Protein AF-A0A7R9J5V7-F1 (afdb_monomer_lite)

InterPro domains:
  IPR019384 FHF complex subunit HOOK interacting protein [PTHR21705] (23-118)

Structure (mmCIF, N/CA/C/O backbone):
data_AF-A0A7R9J5V7-F1
#
_entry.id   AF-A0A7R9J5V7-F1
#
loop_
_atom_site.group_PDB
_atom_site.id
_atom_site.type_symbol
_atom_site.label_atom_id
_atom_site.label_alt_id
_atom_site.label_comp_id
_atom_site.label_asym_id
_atom_site.label_entity_id
_atom_site.label_seq_id
_atom_site.pdbx_PDB_ins_code
_atom_site.Cartn_x
_atom_site.Cartn_y
_atom_site.Cartn_z
_atom_site.occupancy
_atom_site.B_iso_or_equiv
_atom_site.auth_seq_id
_atom_site.auth_comp_id
_atom_site.auth_asym_id
_atom_site.auth_atom_id
_atom_site.pdbx_PDB_model_num
ATOM 1 N N . MET A 1 1 ? 18.519 -71.506 16.795 1.00 39.56 1 MET A N 1
ATOM 2 C CA . MET A 1 1 ? 17.785 -70.962 15.635 1.00 39.56 1 MET A CA 1
ATOM 3 C C . MET A 1 1 ? 17.128 -69.670 16.066 1.00 39.56 1 MET A C 1
ATOM 5 O O . MET A 1 1 ? 16.429 -69.655 17.068 1.00 39.56 1 MET A O 1
ATOM 9 N N . SER A 1 2 ? 17.483 -68.599 15.369 1.00 42.34 2 SER A N 1
ATOM 10 C CA . SER A 1 2 ? 17.090 -67.213 15.596 1.00 42.34 2 SER A CA 1
ATOM 11 C C . SER A 1 2 ? 15.586 -66.982 15.469 1.00 42.34 2 SER A C 1
ATOM 13 O O . SER A 1 2 ? 14.963 -67.542 14.572 1.00 42.34 2 SER A O 1
ATOM 15 N N . SER A 1 3 ? 15.045 -66.060 16.265 1.00 40.09 3 SER A N 1
ATOM 16 C CA . SER A 1 3 ? 14.215 -64.964 15.745 1.00 40.09 3 SER A CA 1
ATOM 17 C C . SER A 1 3 ? 14.054 -63.869 16.797 1.00 40.09 3 SER A C 1
ATOM 19 O O . SER A 1 3 ? 13.795 -64.116 17.968 1.00 40.09 3 SER A O 1
ATOM 21 N N . GLN A 1 4 ? 14.310 -62.661 16.323 1.00 44.53 4 GLN A N 1
ATOM 22 C CA . GLN A 1 4 ? 14.430 -61.383 17.002 1.00 44.53 4 GLN A CA 1
ATOM 23 C C . GLN A 1 4 ? 13.065 -60.686 16.990 1.00 44.53 4 GLN A C 1
ATOM 25 O O . GLN A 1 4 ? 12.343 -60.796 16.001 1.00 44.53 4 GLN A O 1
ATOM 30 N N . SER A 1 5 ? 12.703 -59.942 18.034 1.00 39.06 5 SER A N 1
ATOM 31 C CA . SER A 1 5 ? 11.649 -58.922 17.945 1.00 39.06 5 SER A CA 1
ATOM 32 C C . SER A 1 5 ? 11.940 -57.825 18.960 1.00 39.06 5 SER A C 1
ATOM 34 O O . SER A 1 5 ? 11.732 -57.988 20.158 1.00 39.06 5 SER A O 1
ATOM 36 N N . ASP A 1 6 ? 12.506 -56.743 18.431 1.00 48.56 6 ASP A N 1
ATOM 37 C CA . ASP A 1 6 ? 12.679 -55.443 19.063 1.00 48.56 6 ASP A CA 1
ATOM 38 C C . ASP A 1 6 ? 11.335 -54.911 19.572 1.00 48.56 6 ASP A C 1
ATOM 40 O O . ASP A 1 6 ? 10.452 -54.634 18.762 1.00 48.56 6 ASP A O 1
ATOM 44 N N . ASP A 1 7 ? 11.219 -54.635 20.870 1.00 48.16 7 ASP A N 1
ATOM 45 C CA . ASP A 1 7 ? 10.246 -53.657 21.359 1.00 48.16 7 ASP A CA 1
ATOM 46 C C . ASP A 1 7 ? 11.000 -52.369 21.701 1.00 48.16 7 ASP A C 1
ATOM 48 O O . ASP A 1 7 ? 11.324 -52.036 22.844 1.00 48.16 7 ASP A O 1
ATOM 52 N N . ARG A 1 8 ? 11.383 -51.663 20.630 1.00 50.88 8 ARG A N 1
ATOM 53 C CA . ARG A 1 8 ? 11.802 -50.265 20.698 1.00 50.88 8 ARG A CA 1
ATOM 54 C C . ARG A 1 8 ? 10.605 -49.479 21.211 1.00 50.88 8 ARG A C 1
ATOM 56 O O . ARG A 1 8 ? 9.732 -49.097 20.432 1.00 50.88 8 ARG A O 1
ATOM 63 N N . GLY A 1 9 ? 10.612 -49.221 22.519 1.00 56.44 9 GLY A N 1
ATOM 64 C CA . GLY A 1 9 ? 9.747 -48.260 23.184 1.00 56.44 9 GLY A CA 1
ATOM 65 C C . GLY A 1 9 ? 9.735 -46.955 22.398 1.00 56.44 9 GLY A C 1
ATOM 66 O O . GLY A 1 9 ? 10.617 -46.106 22.528 1.00 56.44 9 GLY A O 1
ATOM 67 N N . THR A 1 10 ? 8.733 -46.814 21.534 1.00 57.41 10 THR A N 1
ATOM 68 C CA . THR A 1 10 ? 8.512 -45.593 20.779 1.00 57.41 10 THR A CA 1
ATOM 69 C C . THR A 1 10 ? 7.875 -44.630 21.760 1.00 57.41 10 THR A C 1
ATOM 71 O O . THR A 1 10 ? 6.667 -44.628 21.966 1.00 57.41 10 THR A O 1
ATOM 74 N N . MET A 1 11 ? 8.750 -43.883 22.428 1.00 43.34 11 MET A N 1
ATOM 75 C CA . MET A 1 11 ? 8.505 -42.750 23.310 1.00 43.34 11 MET A CA 1
ATOM 76 C C . MET A 1 11 ? 7.209 -41.990 22.963 1.00 43.34 11 MET A C 1
ATOM 78 O O . MET A 1 11 ? 7.186 -41.082 22.128 1.00 43.34 11 MET A O 1
ATOM 82 N N . SER A 1 12 ? 6.114 -42.351 23.633 1.00 56.41 12 SER A N 1
ATOM 83 C CA . SER A 1 12 ? 4.768 -41.799 23.427 1.00 56.41 12 SER A CA 1
ATOM 84 C C . SER A 1 12 ? 4.631 -40.331 23.857 1.00 56.41 12 SER A C 1
ATOM 86 O O . SER A 1 12 ? 3.640 -39.683 23.523 1.00 56.41 12 SER A O 1
ATOM 88 N N . TRP A 1 13 ? 5.649 -39.757 24.507 1.00 54.81 13 TRP A N 1
ATOM 89 C CA . TRP A 1 13 ? 5.683 -38.345 24.904 1.00 54.81 13 TRP A CA 1
ATOM 90 C C . TRP A 1 13 ? 5.923 -37.374 23.739 1.00 54.81 13 TRP A C 1
ATOM 92 O O . TRP A 1 13 ? 5.606 -36.193 23.861 1.00 54.81 13 TRP A O 1
ATOM 102 N N . LEU A 1 14 ? 6.398 -37.845 22.579 1.00 51.84 14 LEU A N 1
ATOM 103 C CA . LEU A 1 14 ? 6.566 -36.986 21.397 1.00 51.84 14 LEU A CA 1
ATOM 104 C C . LEU A 1 14 ? 5.258 -36.728 20.633 1.00 51.84 14 LEU A C 1
ATOM 106 O O . LEU A 1 14 ? 5.191 -35.795 19.831 1.00 51.84 14 LEU A O 1
ATOM 110 N N . ARG A 1 15 ? 4.197 -37.511 20.871 1.00 51.88 15 ARG A N 1
ATOM 111 C CA . ARG A 1 15 ? 2.912 -37.324 20.171 1.00 51.88 15 ARG A CA 1
ATOM 112 C C . ARG A 1 15 ? 2.052 -36.195 20.736 1.00 51.88 15 ARG A C 1
ATOM 114 O O . ARG A 1 15 ? 1.201 -35.696 20.006 1.00 51.88 15 ARG A O 1
ATOM 121 N N . ASN A 1 16 ? 2.320 -35.734 21.959 1.00 51.62 16 ASN A N 1
ATOM 122 C CA . ASN A 1 16 ? 1.492 -34.734 22.644 1.00 51.62 16 ASN A CA 1
ATOM 123 C C . ASN A 1 16 ? 2.155 -33.350 22.743 1.00 51.62 16 ASN A C 1
ATOM 125 O O . ASN A 1 16 ? 1.808 -32.557 23.616 1.00 51.62 16 ASN A O 1
ATOM 129 N N . SER A 1 17 ? 3.100 -33.030 21.853 1.00 45.06 17 SER A N 1
ATOM 130 C CA . SER A 1 17 ? 3.729 -31.708 21.849 1.00 45.06 17 SER A CA 1
ATOM 131 C C . SER A 1 17 ? 2.706 -30.614 21.472 1.00 45.06 17 SER A C 1
ATOM 133 O O . SER A 1 17 ? 2.146 -30.671 20.369 1.00 45.06 17 SER A O 1
ATOM 135 N N . PRO A 1 18 ? 2.494 -29.578 22.315 1.00 50.38 18 PRO A N 1
ATOM 136 C CA . PRO A 1 18 ? 1.603 -28.450 22.011 1.00 50.38 18 PRO A CA 1
ATOM 137 C C . PRO A 1 18 ? 2.041 -27.678 20.760 1.00 50.38 18 PRO A C 1
ATOM 139 O O . PRO A 1 18 ? 1.251 -26.966 20.150 1.00 50.38 18 PRO A O 1
ATOM 142 N N . LEU A 1 19 ? 3.294 -27.863 20.339 1.00 49.66 19 LEU A N 1
ATOM 143 C CA . LEU A 1 19 ? 3.881 -27.203 19.180 1.00 49.66 19 LEU A CA 1
ATOM 144 C C . LEU A 1 19 ? 3.299 -27.696 17.849 1.00 49.66 19 LEU A C 1
ATOM 146 O O . LEU A 1 19 ? 3.363 -26.969 16.864 1.00 49.66 19 LEU A O 1
ATOM 150 N N . ARG A 1 20 ? 2.695 -28.894 17.792 1.00 44.94 20 ARG A N 1
ATOM 151 C CA . ARG A 1 20 ? 2.070 -29.398 16.553 1.00 44.94 20 ARG A CA 1
ATOM 152 C C . ARG A 1 20 ? 0.602 -28.983 16.402 1.00 44.94 20 ARG A C 1
ATOM 154 O O . ARG A 1 20 ? 0.085 -29.007 15.288 1.00 44.94 20 ARG A O 1
ATOM 161 N N . ALA A 1 21 ? -0.053 -28.554 17.483 1.00 43.66 21 ALA A N 1
ATOM 162 C CA . ALA A 1 21 ? -1.419 -28.024 17.432 1.00 43.66 21 ALA A CA 1
ATOM 163 C C . ALA A 1 21 ? -1.484 -26.616 16.805 1.00 43.66 21 ALA A C 1
ATOM 165 O O . ALA A 1 21 ? -2.527 -26.222 16.284 1.00 43.66 21 ALA A O 1
ATOM 166 N N . SER A 1 22 ? -0.361 -25.892 16.784 1.00 46.81 22 SER A N 1
ATOM 167 C CA . SER A 1 22 ? -0.285 -24.498 16.323 1.00 46.81 22 SER A CA 1
ATOM 168 C C . SER A 1 22 ? -0.140 -24.320 14.808 1.00 46.81 22 SER A C 1
ATOM 170 O O . SER A 1 22 ? -0.237 -23.200 14.321 1.00 46.81 22 SER A O 1
ATOM 172 N N . PHE A 1 23 ? 0.061 -25.396 14.038 1.00 48.41 23 PHE A N 1
ATOM 173 C CA . PHE A 1 23 ? 0.203 -25.309 12.574 1.00 48.41 23 PHE A CA 1
ATOM 174 C C . PHE A 1 23 ? -1.087 -25.646 11.803 1.00 48.41 23 PHE A C 1
ATOM 176 O O . PHE A 1 23 ? -1.110 -25.544 10.581 1.00 48.41 23 PHE A O 1
ATOM 183 N N . GLY A 1 24 ? -2.164 -26.049 12.496 1.00 48.44 24 GLY A N 1
ATOM 184 C CA . GLY A 1 24 ? -3.427 -26.503 11.879 1.00 48.44 24 GLY A CA 1
ATOM 185 C C . GLY A 1 24 ? -4.639 -25.575 12.053 1.00 48.44 24 GLY A C 1
ATOM 186 O O . GLY A 1 24 ? -5.705 -25.834 11.500 1.00 48.44 24 GLY A O 1
ATOM 187 N N . LYS A 1 25 ? -4.501 -24.501 12.826 1.00 55.47 25 LYS A N 1
ATOM 188 C CA . LYS A 1 25 ? -5.442 -23.381 12.959 1.00 55.47 25 LYS A CA 1
ATOM 189 C C . LYS A 1 25 ? -4.536 -22.203 13.286 1.00 55.47 25 LYS A C 1
ATOM 191 O O . LYS A 1 25 ? -3.867 -22.229 14.302 1.00 55.47 25 LYS A O 1
ATOM 196 N N . LEU A 1 26 ? -4.360 -21.215 12.429 1.00 46.62 26 LEU A N 1
ATOM 197 C CA . LEU A 1 26 ? -5.359 -20.235 12.053 1.00 46.62 26 LEU A CA 1
ATOM 198 C C . LEU A 1 26 ? -4.958 -19.740 10.663 1.00 46.62 26 LEU A C 1
ATOM 200 O O . LEU A 1 26 ? -3.837 -19.273 10.489 1.00 46.62 26 LEU A O 1
ATOM 204 N N . ARG A 1 27 ? -5.863 -19.769 9.682 1.00 47.19 27 ARG A N 1
ATOM 205 C CA . ARG A 1 27 ? -5.800 -18.713 8.667 1.00 47.19 27 ARG A CA 1
ATOM 206 C C . ARG A 1 27 ? -6.015 -17.444 9.495 1.00 47.19 27 ARG A C 1
ATOM 208 O O . ARG A 1 27 ? -7.082 -17.368 10.112 1.00 47.19 27 ARG A O 1
ATOM 215 N N . PRO A 1 28 ? -5.039 -16.527 9.635 1.00 53.38 28 PRO A N 1
ATOM 216 C CA . PRO A 1 28 ? -5.334 -15.264 10.282 1.00 53.38 28 PRO A CA 1
ATOM 217 C C . PRO A 1 28 ? -6.549 -14.723 9.543 1.00 53.38 28 PRO A C 1
ATOM 219 O O . PRO A 1 28 ? -6.564 -14.733 8.307 1.00 53.38 28 PRO A O 1
ATOM 222 N N . SER A 1 29 ? -7.603 -14.363 10.277 1.00 56.50 29 SER A N 1
ATOM 223 C CA . SER A 1 29 ? -8.630 -13.510 9.694 1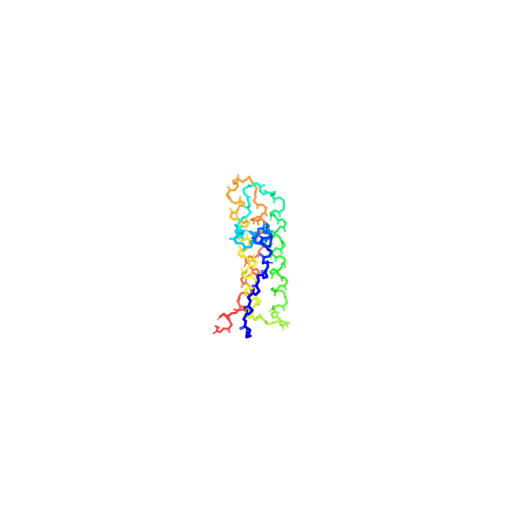.00 56.50 29 SER A CA 1
ATOM 224 C C . SER A 1 29 ? -7.864 -12.400 8.988 1.00 56.50 29 SER A C 1
ATOM 226 O O . SER A 1 29 ? -7.050 -11.733 9.623 1.00 56.50 29 SER A O 1
ATOM 228 N N . SER A 1 30 ? -8.035 -12.271 7.669 1.00 62.28 30 SER A N 1
ATOM 229 C CA . SER A 1 30 ? -7.328 -11.241 6.904 1.00 62.28 30 SER A CA 1
ATOM 230 C C . SER A 1 30 ? -7.622 -9.857 7.475 1.00 62.28 30 SER A C 1
ATOM 232 O O . SER A 1 30 ? -6.823 -8.952 7.292 1.00 62.28 30 SER A O 1
ATOM 234 N N . TYR A 1 31 ? -8.744 -9.740 8.194 1.00 66.12 31 TYR A N 1
ATOM 235 C CA . TYR A 1 31 ? -9.221 -8.564 8.895 1.00 66.12 31 TYR A CA 1
ATOM 236 C C . TYR A 1 31 ? -8.643 -8.445 10.305 1.00 66.12 31 TYR A C 1
ATOM 238 O O . TYR A 1 31 ? -8.651 -9.445 11.039 1.00 66.12 31 TYR A O 1
ATOM 246 N N . PRO A 1 32 ? -8.231 -7.227 10.710 1.00 73.94 32 PRO A N 1
ATOM 247 C CA . PRO A 1 32 ? -7.891 -6.950 12.094 1.00 73.94 32 PRO A CA 1
ATOM 248 C C . PRO A 1 32 ? -9.065 -7.340 13.005 1.00 73.94 32 PRO A C 1
ATOM 250 O O . PRO A 1 32 ? -10.228 -7.144 12.628 1.00 73.94 32 PRO A O 1
ATOM 253 N N . PRO A 1 33 ? -8.797 -7.896 14.196 1.00 77.81 33 PRO A N 1
ATOM 254 C CA . PRO A 1 33 ? -9.812 -8.074 15.224 1.00 77.81 33 PRO A CA 1
ATOM 255 C C . PRO A 1 33 ? -10.663 -6.816 15.455 1.00 77.81 33 PRO A C 1
ATOM 257 O O . PRO A 1 33 ? -10.217 -5.681 15.280 1.00 77.81 33 PRO A O 1
ATOM 260 N N . LYS A 1 34 ? -11.908 -7.002 15.904 1.00 73.62 34 LYS A N 1
ATOM 261 C CA . LYS A 1 34 ? -12.789 -5.870 16.232 1.00 73.62 34 LYS A CA 1
ATOM 262 C C . LYS A 1 34 ? -12.212 -4.983 17.331 1.00 73.62 34 LYS A C 1
ATOM 264 O O . LYS A 1 34 ? -12.503 -3.799 17.327 1.00 73.62 34 LYS A O 1
ATOM 269 N N . ASP A 1 35 ? -11.356 -5.502 18.201 1.00 78.25 35 ASP A N 1
ATOM 270 C CA . ASP A 1 35 ? -10.746 -4.738 19.297 1.00 78.25 35 ASP A CA 1
ATOM 271 C C . ASP A 1 35 ? -9.318 -4.277 18.979 1.00 78.25 35 ASP A C 1
ATOM 273 O O . ASP A 1 35 ? -8.567 -3.898 19.872 1.00 78.25 35 ASP A O 1
ATOM 277 N N . SER A 1 36 ? -8.920 -4.316 17.703 1.00 83.00 36 SER A N 1
ATOM 278 C CA . SER A 1 36 ? -7.623 -3.795 17.279 1.00 83.00 36 SER A CA 1
ATOM 279 C C . SER A 1 36 ? -7.497 -2.297 17.545 1.00 83.00 36 SER A C 1
ATOM 281 O O . SER A 1 36 ? -8.445 -1.530 17.355 1.00 83.00 36 SER A O 1
ATOM 283 N N . ASP A 1 37 ? -6.293 -1.897 17.953 1.00 88.88 37 ASP A N 1
ATOM 284 C CA . ASP A 1 37 ? -5.929 -0.500 18.153 1.00 88.88 37 ASP A CA 1
ATOM 285 C C . ASP A 1 37 ? -6.015 0.278 16.820 1.00 88.88 37 ASP A C 1
ATOM 287 O O . ASP A 1 37 ? -5.379 -0.134 15.839 1.00 88.88 37 ASP A O 1
ATOM 291 N N . PRO A 1 38 ? -6.793 1.379 16.747 1.00 89.38 38 PRO A N 1
ATOM 292 C CA . PRO A 1 38 ? -6.946 2.160 15.519 1.00 89.38 38 PRO A CA 1
ATOM 293 C C . PRO A 1 38 ? -5.626 2.725 14.986 1.00 89.38 38 PRO A C 1
ATOM 295 O O . PRO A 1 38 ? -5.404 2.710 13.775 1.00 89.38 38 PRO A O 1
ATOM 298 N N . SER A 1 39 ? -4.730 3.165 15.874 1.00 90.94 39 SER A N 1
ATOM 299 C CA . SER A 1 39 ? -3.445 3.759 15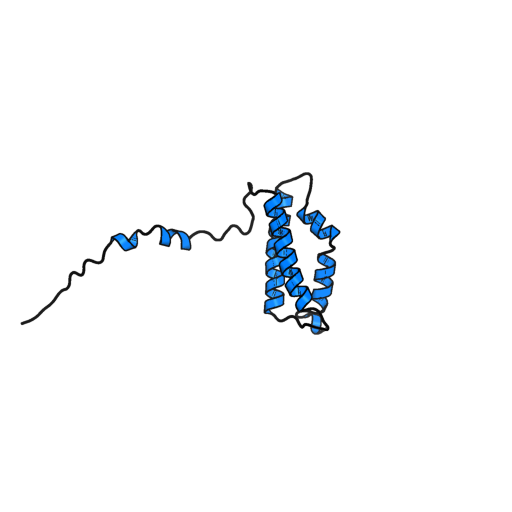.484 1.00 90.94 39 SER A CA 1
ATOM 300 C C . SER A 1 39 ? -2.531 2.714 14.841 1.00 90.94 39 SER A C 1
ATOM 302 O O . SER A 1 39 ? -1.987 2.940 13.762 1.00 90.94 39 SER A O 1
ATOM 304 N N . ALA A 1 40 ? -2.442 1.519 15.429 1.00 92.50 40 ALA A N 1
ATOM 305 C CA . ALA A 1 40 ? -1.691 0.398 14.872 1.00 92.50 40 ALA A CA 1
ATOM 306 C C . ALA A 1 40 ? -2.265 -0.094 13.530 1.00 92.50 40 ALA A C 1
ATOM 308 O O . ALA A 1 40 ? -1.506 -0.497 12.641 1.00 92.50 40 ALA A O 1
ATOM 309 N N . CYS A 1 41 ? -3.593 -0.060 13.361 1.00 92.94 41 CYS A N 1
ATOM 310 C CA . CYS A 1 41 ? -4.240 -0.378 12.085 1.00 92.94 41 CYS A CA 1
ATOM 311 C C . CYS A 1 41 ? -3.861 0.637 11.004 1.00 92.94 41 CYS A C 1
ATOM 313 O O . CYS A 1 41 ? -3.458 0.243 9.909 1.00 92.94 41 CYS A O 1
ATOM 315 N N . TYR A 1 42 ? -3.913 1.929 11.329 1.00 94.69 42 TYR A N 1
ATOM 316 C CA . TYR A 1 42 ? -3.502 2.994 10.422 1.00 94.69 42 TYR A CA 1
ATOM 317 C C . TYR A 1 42 ? -2.012 2.910 10.056 1.00 94.69 42 TYR A C 1
ATOM 319 O O . TYR A 1 42 ? -1.642 3.009 8.885 1.00 94.69 42 TYR A O 1
ATOM 327 N N . ASP A 1 43 ? -1.137 2.637 11.022 1.00 96.06 43 ASP A N 1
ATOM 328 C CA . ASP A 1 43 ? 0.290 2.451 10.751 1.00 96.06 43 ASP A CA 1
ATOM 329 C C . ASP A 1 43 ? 0.557 1.231 9.862 1.00 96.06 43 ASP A C 1
ATOM 331 O O . ASP A 1 43 ? 1.435 1.263 8.997 1.00 96.06 43 ASP A O 1
ATOM 335 N N . SER A 1 44 ? -0.218 0.159 10.031 1.00 96.31 44 SER A N 1
ATOM 336 C CA . SER A 1 44 ? -0.138 -1.027 9.171 1.00 96.31 44 SER A CA 1
ATOM 337 C C . SER A 1 44 ? -0.614 -0.728 7.748 1.00 96.31 44 SER A C 1
ATOM 339 O O . SER A 1 44 ? 0.031 -1.147 6.785 1.00 96.31 44 SER A O 1
ATOM 341 N N . PHE A 1 45 ? -1.691 0.049 7.603 1.00 96.69 45 PHE A N 1
ATOM 342 C CA . PHE A 1 45 ? -2.159 0.551 6.313 1.00 96.69 45 PHE A CA 1
ATOM 343 C C . PHE A 1 45 ? -1.068 1.361 5.601 1.00 96.69 45 PHE A C 1
ATOM 345 O O . PHE A 1 45 ? -0.724 1.052 4.458 1.00 96.69 45 PHE A O 1
ATOM 352 N N . ARG A 1 46 ? -0.449 2.324 6.302 1.00 97.06 46 ARG A N 1
ATOM 353 C CA . ARG A 1 46 ? 0.650 3.136 5.756 1.00 97.06 46 ARG A CA 1
ATOM 354 C C . ARG A 1 46 ? 1.850 2.294 5.339 1.00 97.06 46 ARG A C 1
ATOM 356 O O . ARG A 1 46 ? 2.404 2.522 4.270 1.00 97.06 46 ARG A O 1
ATOM 363 N N . LYS A 1 47 ? 2.229 1.287 6.131 1.00 97.81 47 LYS A N 1
ATOM 364 C CA . LYS A 1 47 ? 3.330 0.374 5.782 1.00 97.81 47 LYS A CA 1
ATOM 365 C C . LYS A 1 47 ? 3.050 -0.416 4.508 1.00 97.81 47 LYS A C 1
ATOM 367 O O . LYS A 1 47 ? 3.932 -0.522 3.664 1.00 97.81 47 LYS A O 1
ATOM 372 N N . HIS A 1 48 ? 1.840 -0.949 4.338 1.00 97.81 48 HIS A N 1
ATOM 373 C CA . HIS A 1 48 ? 1.493 -1.646 3.098 1.00 97.81 48 HIS A CA 1
ATOM 374 C C . HIS A 1 48 ? 1.501 -0.717 1.891 1.00 97.81 48 HIS A C 1
ATOM 376 O O . HIS A 1 48 ? 1.986 -1.114 0.832 1.00 97.81 48 HIS A O 1
ATOM 382 N N . TRP A 1 49 ? 1.022 0.516 2.055 1.00 97.56 49 TRP A N 1
ATOM 383 C CA . TRP A 1 49 ? 1.127 1.504 0.992 1.00 97.56 49 TRP A CA 1
ATOM 384 C C . TRP A 1 49 ? 2.584 1.821 0.645 1.00 97.56 49 TRP A C 1
ATOM 386 O O . TRP A 1 49 ? 2.958 1.787 -0.524 1.00 97.56 49 TRP A O 1
ATOM 396 N N . GLN A 1 50 ? 3.430 2.045 1.651 1.00 97.50 50 GLN A N 1
ATOM 397 C CA . GLN A 1 50 ? 4.854 2.298 1.452 1.00 97.50 50 GLN A CA 1
ATOM 398 C C . GLN A 1 50 ? 5.532 1.150 0.686 1.00 97.50 50 GLN A C 1
ATOM 400 O O . GLN A 1 50 ? 6.255 1.394 -0.275 1.00 97.50 50 GLN A O 1
ATOM 405 N N . GLN A 1 51 ? 5.254 -0.103 1.053 1.00 98.00 51 GLN A N 1
ATOM 406 C CA . GLN A 1 51 ? 5.806 -1.273 0.361 1.00 98.00 51 GLN A CA 1
ATOM 407 C C . GLN A 1 51 ? 5.327 -1.368 -1.094 1.00 98.00 51 GLN A C 1
ATOM 409 O O . GLN A 1 51 ? 6.115 -1.674 -1.988 1.00 98.00 51 GLN A O 1
ATOM 414 N N . ALA A 1 52 ? 4.050 -1.069 -1.357 1.00 97.19 52 ALA A N 1
ATOM 415 C CA . ALA A 1 52 ? 3.543 -0.979 -2.723 1.00 97.19 52 ALA A CA 1
ATOM 416 C C . ALA A 1 52 ? 4.272 0.122 -3.511 1.00 97.19 52 ALA A C 1
ATOM 418 O O . ALA A 1 52 ? 4.697 -0.112 -4.641 1.00 97.19 52 ALA A O 1
ATOM 419 N N . MET A 1 53 ? 4.482 1.287 -2.896 1.00 95.81 53 MET A N 1
ATOM 420 C CA . MET A 1 53 ? 5.194 2.411 -3.501 1.00 95.81 53 MET A CA 1
ATOM 421 C C . MET A 1 53 ? 6.651 2.106 -3.820 1.00 95.81 53 MET A C 1
ATOM 423 O O . MET A 1 53 ? 7.132 2.514 -4.872 1.00 95.81 53 MET A O 1
ATOM 427 N N . GLU A 1 54 ? 7.348 1.360 -2.969 1.00 96.31 54 GLU A N 1
ATOM 428 C CA . GLU A 1 54 ? 8.721 0.922 -3.236 1.00 96.31 54 GLU A CA 1
ATOM 429 C C . GLU A 1 54 ? 8.791 0.025 -4.484 1.00 96.31 54 GLU A C 1
ATOM 431 O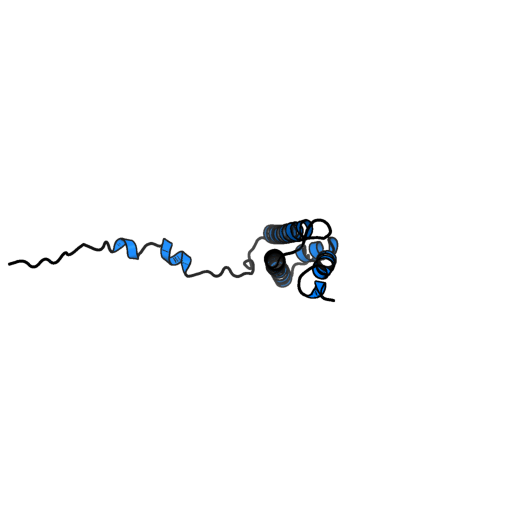 O . GLU A 1 54 ? 9.680 0.192 -5.325 1.00 96.31 54 GLU A O 1
ATOM 436 N N . ILE A 1 55 ? 7.819 -0.880 -4.657 1.00 95.69 55 ILE A N 1
ATOM 437 C CA . ILE A 1 55 ? 7.714 -1.715 -5.862 1.00 95.69 55 ILE A CA 1
ATOM 438 C C . ILE A 1 55 ? 7.352 -0.862 -7.086 1.00 95.69 55 ILE A C 1
ATOM 440 O O . ILE A 1 55 ? 7.968 -1.005 -8.142 1.00 95.69 55 ILE A O 1
ATOM 444 N N . ILE A 1 56 ? 6.387 0.049 -6.965 1.00 94.31 56 ILE A N 1
ATOM 445 C CA . ILE A 1 56 ? 5.973 0.942 -8.057 1.00 94.31 56 ILE A CA 1
ATOM 446 C C . ILE A 1 56 ? 7.150 1.809 -8.515 1.00 94.31 56 ILE A C 1
ATOM 448 O O . ILE A 1 56 ? 7.444 1.878 -9.706 1.00 94.31 56 ILE A O 1
ATOM 452 N N . ALA A 1 57 ? 7.862 2.431 -7.576 1.00 93.31 57 ALA A N 1
ATOM 453 C CA . ALA A 1 57 ? 8.964 3.338 -7.864 1.00 93.31 57 ALA A CA 1
ATOM 454 C C . ALA A 1 57 ? 10.120 2.630 -8.580 1.00 93.31 57 ALA A C 1
ATOM 456 O O . ALA A 1 57 ? 10.629 3.150 -9.571 1.00 93.31 57 ALA A O 1
ATOM 457 N N . ARG A 1 58 ? 10.505 1.425 -8.131 1.00 94.00 58 ARG A N 1
ATOM 458 C CA . ARG A 1 58 ? 11.607 0.672 -8.757 1.00 94.00 58 ARG A CA 1
ATOM 459 C C . ARG A 1 58 ? 11.250 0.090 -10.128 1.00 94.00 58 ARG A C 1
ATOM 461 O O . ARG A 1 58 ? 12.149 -0.237 -10.893 1.00 94.00 58 ARG A O 1
ATOM 468 N N . THR A 1 59 ? 9.960 -0.075 -10.427 1.00 92.12 59 THR A N 1
ATOM 469 C CA . THR A 1 59 ? 9.477 -0.694 -11.675 1.00 92.12 59 THR A CA 1
ATOM 470 C C . THR A 1 59 ? 8.918 0.307 -12.679 1.00 92.12 59 THR A C 1
ATOM 472 O O . THR A 1 59 ? 8.499 -0.090 -13.763 1.00 92.12 59 THR A O 1
ATOM 475 N N . LYS A 1 60 ? 8.905 1.604 -12.355 1.00 87.25 60 LYS A N 1
ATOM 476 C CA . LYS A 1 60 ? 8.410 2.640 -13.260 1.00 87.25 60 LYS A CA 1
ATOM 477 C C . LYS A 1 60 ? 9.434 2.933 -14.376 1.00 87.25 60 LYS A C 1
ATOM 479 O O . LYS A 1 60 ? 10.629 3.076 -14.087 1.00 87.25 60 LYS A O 1
ATOM 484 N N . PRO A 1 61 ? 8.992 3.098 -15.637 1.00 80.81 61 PRO A N 1
ATOM 485 C CA . PRO A 1 61 ? 9.847 3.603 -16.710 1.00 80.81 61 PRO A CA 1
ATOM 486 C C . PRO A 1 61 ? 10.407 5.004 -16.388 1.00 80.81 61 PRO A C 1
ATOM 488 O O . PRO A 1 61 ? 9.744 5.779 -15.694 1.00 80.81 61 PRO A O 1
ATOM 491 N N . PRO A 1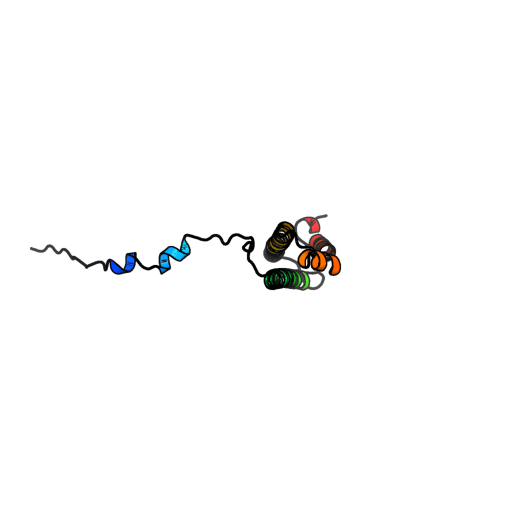 62 ? 11.598 5.372 -16.897 1.00 78.88 62 PRO A N 1
ATOM 492 C CA . PRO A 1 62 ? 12.444 4.615 -17.830 1.00 78.88 62 PRO A CA 1
ATOM 493 C C . PRO A 1 62 ? 13.408 3.628 -17.151 1.00 78.88 62 PRO A C 1
ATOM 495 O O . PRO A 1 62 ? 14.117 2.904 -17.841 1.00 78.88 62 PRO A O 1
ATOM 498 N N . VAL A 1 63 ? 13.481 3.635 -15.817 1.00 78.44 63 VAL A N 1
ATOM 499 C CA . VAL A 1 63 ? 14.521 2.924 -15.055 1.00 78.44 63 VAL A CA 1
ATOM 500 C C . VAL A 1 63 ? 14.187 1.445 -14.881 1.00 78.44 63 VAL A C 1
ATOM 502 O O . VAL A 1 63 ? 15.075 0.600 -14.971 1.00 78.44 63 VAL A O 1
ATOM 505 N N . GLY A 1 64 ? 12.916 1.135 -14.627 1.00 82.56 64 GLY A N 1
ATOM 506 C CA . GLY A 1 64 ? 12.451 -0.220 -14.364 1.00 82.56 64 GLY A CA 1
ATOM 507 C C . GLY A 1 64 ? 11.400 -0.700 -15.356 1.00 82.56 64 GLY A C 1
ATOM 508 O O . GLY A 1 64 ? 10.784 0.085 -16.079 1.00 82.56 64 GLY A O 1
ATOM 509 N N . TYR A 1 65 ? 11.187 -2.013 -15.345 1.00 84.88 65 TYR A N 1
ATOM 510 C CA . TYR A 1 65 ? 10.073 -2.669 -16.013 1.00 84.88 65 TYR A CA 1
ATOM 511 C C . TYR A 1 65 ? 9.423 -3.649 -15.025 1.00 84.88 65 TYR A C 1
ATOM 513 O O . TYR A 1 65 ? 10.140 -4.453 -14.425 1.00 84.88 65 TYR A O 1
ATOM 521 N N . PRO A 1 66 ? 8.099 -3.593 -14.827 1.00 87.56 66 PRO A N 1
ATOM 522 C CA . PRO A 1 66 ? 7.412 -4.439 -13.862 1.00 87.56 66 PRO A CA 1
ATOM 523 C C . PRO A 1 66 ? 7.351 -5.883 -14.362 1.00 87.56 66 PRO A C 1
ATOM 525 O O . PRO A 1 66 ? 6.797 -6.158 -15.430 1.00 87.56 66 PRO A O 1
ATOM 528 N N . ILE A 1 67 ? 7.875 -6.826 -13.576 1.00 89.25 67 ILE A N 1
ATOM 529 C CA . ILE A 1 67 ? 7.658 -8.253 -13.838 1.00 89.25 67 ILE A CA 1
ATOM 530 C C . ILE A 1 67 ? 6.382 -8.739 -13.149 1.00 89.25 67 ILE A C 1
ATOM 532 O O . ILE A 1 67 ? 5.797 -8.060 -12.305 1.00 89.25 67 ILE A O 1
ATOM 536 N N . GLN A 1 68 ? 5.936 -9.943 -13.507 1.00 89.44 68 GLN A N 1
ATOM 537 C CA . GLN A 1 68 ? 4.715 -10.525 -12.955 1.00 89.44 68 GLN A CA 1
ATOM 538 C C . GLN A 1 68 ? 4.707 -10.512 -11.414 1.00 89.44 68 GLN A C 1
ATOM 540 O O . GLN A 1 68 ? 3.698 -10.137 -10.819 1.00 89.44 68 GLN A O 1
ATOM 545 N N . ASP A 1 69 ? 5.823 -10.855 -10.773 1.00 92.56 69 ASP A N 1
ATOM 546 C CA . ASP A 1 69 ? 5.924 -10.899 -9.310 1.00 92.56 69 ASP A CA 1
ATOM 547 C C . ASP A 1 69 ? 5.796 -9.517 -8.657 1.00 92.56 69 ASP A C 1
ATOM 549 O O . ASP A 1 69 ? 5.187 -9.401 -7.594 1.00 92.56 69 ASP A O 1
ATOM 553 N N . ASP A 1 70 ? 6.285 -8.456 -9.306 1.00 93.00 70 ASP A N 1
ATOM 554 C CA . ASP A 1 70 ? 6.104 -7.082 -8.827 1.00 93.00 70 ASP A CA 1
ATOM 555 C C . ASP A 1 70 ? 4.622 -6.696 -8.826 1.00 93.00 70 ASP A C 1
ATOM 557 O O . ASP A 1 70 ? 4.109 -6.154 -7.845 1.00 93.00 70 ASP A O 1
ATOM 561 N N . VAL A 1 71 ? 3.912 -7.037 -9.907 1.00 92.94 71 VAL A N 1
ATOM 562 C CA . VAL A 1 71 ? 2.465 -6.807 -10.025 1.00 92.94 71 VAL A CA 1
ATOM 563 C C . VAL A 1 71 ? 1.711 -7.562 -8.935 1.00 92.94 71 VAL A C 1
ATOM 565 O O . VAL A 1 71 ? 0.857 -6.982 -8.261 1.00 92.94 71 VAL A O 1
ATOM 568 N N . TRP A 1 72 ? 2.050 -8.832 -8.698 1.00 93.38 72 TRP A N 1
ATOM 569 C CA . TRP A 1 72 ? 1.465 -9.604 -7.601 1.00 93.38 72 TRP A CA 1
ATOM 570 C C . TRP A 1 72 ? 1.775 -9.005 -6.229 1.00 93.38 72 TRP A C 1
ATOM 572 O O . TRP A 1 72 ? 0.882 -8.968 -5.381 1.00 93.38 72 TRP A O 1
ATOM 582 N N . GLY A 1 73 ? 2.995 -8.509 -6.017 1.00 95.81 73 GLY A N 1
ATOM 583 C CA . GLY A 1 73 ? 3.409 -7.841 -4.785 1.00 95.81 73 GLY A CA 1
ATOM 584 C C . GLY A 1 73 ? 2.560 -6.607 -4.487 1.00 95.81 73 GLY A C 1
ATOM 585 O O . GLY A 1 73 ? 1.970 -6.511 -3.408 1.00 95.81 73 GLY A O 1
ATOM 586 N N . VAL A 1 74 ? 2.404 -5.711 -5.468 1.00 96.00 74 VAL A N 1
ATOM 587 C CA . VAL A 1 74 ? 1.543 -4.525 -5.332 1.00 96.00 74 VAL A CA 1
ATOM 588 C C . VAL A 1 74 ? 0.096 -4.934 -5.062 1.00 96.00 74 VAL A C 1
ATOM 590 O O . VAL A 1 74 ? -0.494 -4.478 -4.085 1.00 96.00 74 VAL A O 1
ATOM 593 N N . VAL A 1 75 ? -0.470 -5.858 -5.848 1.00 94.88 75 VAL A N 1
ATOM 594 C CA . VAL A 1 75 ? -1.847 -6.348 -5.643 1.00 94.88 75 VAL A CA 1
ATOM 595 C C . VAL A 1 75 ? -2.034 -6.945 -4.246 1.00 94.88 75 VAL A C 1
ATOM 597 O O . VAL A 1 75 ? -3.084 -6.758 -3.629 1.00 94.88 75 VAL A O 1
ATOM 600 N N . ASN A 1 76 ? -1.036 -7.657 -3.723 1.00 96.12 76 ASN A N 1
ATOM 601 C CA . ASN A 1 76 ? -1.097 -8.221 -2.383 1.00 96.12 76 ASN A CA 1
ATOM 602 C C . ASN A 1 76 ? -1.145 -7.128 -1.306 1.00 96.12 76 ASN A C 1
ATOM 604 O O . ASN A 1 76 ? -2.002 -7.178 -0.423 1.00 96.12 76 ASN A O 1
ATOM 608 N N . HIS A 1 77 ? -0.291 -6.108 -1.402 1.00 97.25 77 HIS A N 1
ATOM 609 C CA . HIS A 1 77 ? -0.327 -4.969 -0.484 1.00 97.25 77 HIS A CA 1
ATOM 610 C C . HIS A 1 77 ? -1.655 -4.206 -0.553 1.00 97.25 77 HIS A C 1
ATOM 612 O O . HIS A 1 77 ? -2.231 -3.892 0.489 1.00 97.25 77 HIS A O 1
ATOM 618 N N . LEU A 1 78 ? -2.215 -4.012 -1.751 1.00 96.69 78 LEU A N 1
ATOM 619 C CA . LEU A 1 78 ? -3.528 -3.383 -1.920 1.00 96.69 78 LEU A CA 1
ATOM 620 C C . LEU A 1 78 ? -4.660 -4.193 -1.278 1.00 96.69 78 LEU A C 1
ATOM 622 O O . LEU A 1 78 ? -5.538 -3.616 -0.641 1.00 96.69 78 LEU A O 1
ATOM 626 N N . LYS A 1 79 ? -4.636 -5.529 -1.372 1.00 95.44 79 LYS A N 1
ATOM 627 C CA . LYS A 1 79 ? -5.612 -6.383 -0.666 1.00 95.44 79 LYS A CA 1
ATOM 628 C C . LYS A 1 79 ? -5.570 -6.164 0.848 1.00 95.44 79 LYS A C 1
ATOM 630 O O . LYS A 1 79 ? -6.622 -6.104 1.490 1.00 95.44 79 LYS A O 1
ATOM 635 N N . HIS A 1 80 ? -4.375 -6.012 1.418 1.00 94.88 80 HIS A N 1
ATOM 636 C CA . HIS A 1 80 ? -4.236 -5.681 2.833 1.00 94.88 80 HIS A CA 1
ATOM 637 C C . HIS A 1 80 ? -4.751 -4.271 3.137 1.00 94.88 80 HIS A C 1
ATOM 639 O O . HIS A 1 80 ? -5.502 -4.100 4.090 1.00 94.88 80 HIS A O 1
ATOM 645 N N . MET A 1 81 ? -4.460 -3.275 2.299 1.00 96.81 81 MET A N 1
ATOM 646 C CA . MET A 1 81 ? -4.994 -1.917 2.470 1.00 96.81 81 MET A CA 1
ATOM 647 C C . MET A 1 81 ? -6.528 -1.872 2.456 1.00 96.81 81 MET A C 1
ATOM 649 O O . MET A 1 81 ? -7.133 -1.283 3.350 1.00 96.81 81 MET A O 1
ATOM 653 N N . VAL A 1 82 ? -7.167 -2.558 1.502 1.00 95.69 82 VAL A N 1
ATOM 654 C CA . VAL A 1 82 ? -8.636 -2.690 1.433 1.00 95.69 82 VAL A CA 1
ATOM 655 C C . VAL A 1 82 ? -9.197 -3.303 2.711 1.00 95.69 82 VAL A C 1
ATOM 657 O O . VAL A 1 82 ? -10.251 -2.896 3.191 1.00 95.69 82 VAL A O 1
ATOM 660 N N . THR A 1 83 ? -8.478 -4.253 3.301 1.00 94.50 83 THR A N 1
ATOM 661 C CA . THR A 1 83 ? -8.882 -4.863 4.566 1.00 94.50 83 THR A CA 1
ATOM 662 C C . THR A 1 83 ? -8.953 -3.831 5.702 1.00 94.50 83 THR A C 1
ATOM 664 O O . THR A 1 83 ? -9.937 -3.824 6.443 1.00 94.50 83 THR A O 1
ATOM 667 N N . PHE A 1 84 ? -7.968 -2.934 5.823 1.00 94.00 84 PHE A N 1
ATOM 668 C CA . PHE A 1 84 ? -7.999 -1.861 6.826 1.00 94.00 84 PHE A CA 1
ATOM 669 C C . PHE A 1 84 ? -9.103 -0.834 6.545 1.00 94.00 84 PHE A C 1
ATOM 671 O O . PHE A 1 84 ? -9.799 -0.445 7.476 1.00 94.00 84 PHE A O 1
ATOM 678 N N . LEU A 1 85 ? -9.342 -0.476 5.279 1.00 93.88 85 LEU A N 1
ATOM 679 C CA . LEU A 1 85 ? -10.443 0.420 4.890 1.00 93.88 85 LEU A CA 1
ATOM 680 C C . LEU A 1 85 ? -11.818 -0.160 5.256 1.00 93.88 85 LEU A C 1
ATOM 682 O O . LEU A 1 85 ? -12.668 0.529 5.814 1.00 93.88 85 LEU A O 1
ATOM 686 N N . VAL A 1 86 ? -12.035 -1.452 4.992 1.00 92.50 86 VAL A N 1
ATOM 687 C CA . VAL A 1 86 ? -13.276 -2.147 5.372 1.00 92.50 86 VAL A CA 1
ATOM 688 C C . VAL A 1 86 ? -13.407 -2.246 6.892 1.00 92.50 86 VAL A C 1
ATOM 690 O O . VAL A 1 86 ? -14.499 -2.071 7.430 1.00 92.50 86 VAL A O 1
ATOM 693 N N . TRP A 1 87 ? -12.311 -2.522 7.602 1.00 89.94 87 TRP A N 1
ATOM 694 C CA . TRP A 1 87 ? -12.307 -2.551 9.065 1.00 89.94 87 TRP A CA 1
ATOM 695 C C . TRP A 1 87 ? -12.689 -1.190 9.663 1.00 89.94 87 TRP A C 1
ATOM 697 O O . TRP A 1 87 ? -13.549 -1.129 10.541 1.00 89.94 87 TRP A O 1
ATOM 707 N N . GLU A 1 88 ? -12.111 -0.110 9.141 1.00 91.44 88 GLU A N 1
ATOM 708 C CA . GLU A 1 88 ? -12.375 1.265 9.564 1.00 91.44 88 GLU A CA 1
ATOM 709 C C . GLU A 1 88 ? -13.832 1.664 9.301 1.00 91.44 88 GLU A C 1
ATOM 711 O O . GLU A 1 88 ? -14.510 2.177 10.193 1.00 91.44 88 GLU A O 1
ATOM 716 N N . HIS A 1 89 ? -14.363 1.319 8.124 1.00 89.25 89 HIS A N 1
ATOM 717 C CA . HIS A 1 89 ? -15.773 1.523 7.796 1.00 89.25 89 HIS A CA 1
ATOM 718 C C . HIS A 1 89 ? -16.711 0.804 8.782 1.00 89.25 89 HIS A C 1
ATOM 720 O O . HIS A 1 89 ? -17.665 1.392 9.294 1.00 89.25 89 HIS A O 1
ATOM 726 N N . ASN A 1 90 ? -16.409 -0.455 9.111 1.00 88.25 90 ASN A N 1
ATOM 727 C CA . ASN A 1 90 ? -17.220 -1.264 10.024 1.00 88.25 90 ASN A CA 1
ATOM 728 C C . ASN A 1 90 ? -17.188 -0.775 11.478 1.00 88.25 90 ASN A C 1
ATOM 730 O O . ASN A 1 90 ? -18.092 -1.094 12.251 1.00 88.25 90 ASN A O 1
ATOM 734 N N . LYS A 1 91 ? -16.159 -0.018 11.869 1.00 83.88 91 LYS A N 1
ATOM 735 C CA . LYS A 1 91 ? -16.044 0.581 13.203 1.00 83.88 91 LYS A CA 1
ATOM 736 C C . LYS A 1 91 ? -16.970 1.787 13.409 1.00 83.88 91 LYS A C 1
ATOM 738 O O . LYS A 1 91 ? -17.092 2.215 14.553 1.00 83.88 91 LYS A O 1
ATOM 743 N N . GLN A 1 92 ? -17.604 2.310 12.350 1.00 75.12 92 GLN A N 1
ATOM 744 C CA . GLN A 1 92 ? -18.489 3.489 12.387 1.00 75.12 92 GLN A CA 1
ATOM 745 C C . GLN A 1 92 ? -17.881 4.666 13.170 1.00 75.12 92 GLN A C 1
ATOM 747 O O . GLN A 1 92 ? -18.552 5.325 13.964 1.00 75.12 92 GLN A O 1
ATOM 752 N N . GLN A 1 93 ? -16.581 4.903 12.987 1.00 72.75 93 GLN A N 1
ATOM 753 C CA . GLN A 1 93 ? -15.904 6.029 13.622 1.00 72.75 93 GLN A CA 1
ATOM 754 C C . GLN A 1 93 ? -16.316 7.342 12.953 1.00 72.75 93 GLN A C 1
ATOM 756 O O . GLN A 1 93 ? -16.683 7.376 11.782 1.00 72.75 93 GLN A O 1
ATOM 761 N N . SER A 1 94 ? -16.238 8.441 13.702 1.00 79.12 94 SER A N 1
ATOM 762 C CA . SER A 1 94 ? -16.472 9.790 13.172 1.00 79.12 94 SER A CA 1
ATOM 763 C C . SER A 1 94 ? -15.359 10.272 12.234 1.00 79.12 94 SER A C 1
ATOM 765 O O . SER A 1 94 ? -15.515 11.307 11.598 1.00 79.12 94 SER A O 1
ATOM 767 N N . HIS A 1 95 ? -14.235 9.555 12.186 1.00 83.69 95 HIS A N 1
ATOM 768 C CA . HIS A 1 95 ? -13.032 9.889 11.433 1.00 83.69 95 HIS A CA 1
ATOM 769 C C . HIS A 1 95 ? -12.520 8.639 10.714 1.00 83.69 95 HIS A C 1
ATOM 771 O O . HIS A 1 95 ? -12.603 7.541 11.270 1.00 83.69 95 HIS A O 1
ATOM 777 N N . PHE A 1 96 ? -11.971 8.807 9.509 1.00 91.50 96 PHE A N 1
ATOM 778 C CA . PHE A 1 96 ? -11.555 7.696 8.647 1.00 91.50 96 PHE A CA 1
ATOM 779 C C . PHE A 1 96 ? -10.092 7.879 8.216 1.00 91.50 96 PHE A C 1
ATOM 781 O O . PHE A 1 96 ? -9.837 8.205 7.058 1.00 91.50 96 PHE A O 1
ATOM 788 N N . PRO A 1 97 ? -9.111 7.738 9.132 1.00 92.38 97 PRO A N 1
ATOM 789 C CA . PRO A 1 97 ? -7.716 8.077 8.839 1.00 92.38 97 PRO A CA 1
ATOM 790 C C . PRO A 1 97 ? -7.110 7.297 7.658 1.00 92.38 97 PRO A C 1
ATOM 792 O O . PRO A 1 97 ? -6.307 7.855 6.909 1.00 92.38 97 PRO A O 1
ATOM 795 N N . CYS A 1 98 ? -7.486 6.032 7.439 1.00 94.06 98 CYS A N 1
ATOM 796 C CA . CYS A 1 98 ? -7.025 5.261 6.282 1.00 94.06 98 CYS A CA 1
ATOM 797 C C . CYS A 1 98 ? -7.612 5.814 4.977 1.00 94.06 98 CYS A C 1
ATOM 799 O O . CYS A 1 98 ? -6.885 5.975 3.994 1.00 94.06 98 CYS A O 1
ATOM 801 N N . LEU A 1 99 ? -8.917 6.112 4.960 1.00 94.25 99 LEU A N 1
ATOM 802 C CA . LEU A 1 99 ? -9.578 6.709 3.797 1.00 94.25 99 LEU A CA 1
ATOM 803 C C . LEU A 1 99 ? -9.040 8.112 3.499 1.00 94.25 99 LEU A C 1
ATOM 805 O O . LEU A 1 99 ? -8.752 8.427 2.348 1.00 94.25 99 LEU A O 1
ATOM 809 N N . GLU A 1 100 ? -8.879 8.943 4.523 1.00 94.62 100 GLU A N 1
ATOM 810 C CA . GLU A 1 100 ? -8.338 10.293 4.391 1.00 94.62 100 GLU A CA 1
ATOM 811 C C . GLU A 1 100 ? -6.923 10.271 3.827 1.00 94.62 100 GLU A C 1
ATOM 813 O O . GLU A 1 100 ? -6.652 11.005 2.882 1.00 94.62 100 GLU A O 1
ATOM 818 N N . HIS A 1 101 ? -6.056 9.380 4.320 1.00 94.06 101 HIS A N 1
ATOM 819 C CA . HIS A 1 101 ? -4.715 9.205 3.764 1.00 94.06 101 HIS A CA 1
ATOM 820 C C . HIS A 1 101 ? -4.754 8.756 2.299 1.00 94.06 101 HIS A C 1
ATOM 822 O O . HIS A 1 101 ? -3.989 9.251 1.474 1.00 94.06 101 HIS A O 1
ATOM 828 N N . LEU A 1 102 ? -5.670 7.843 1.951 1.00 95.44 102 LEU A N 1
ATOM 829 C CA . LEU A 1 102 ? -5.837 7.386 0.571 1.00 95.44 102 LEU A CA 1
ATOM 830 C C . LEU A 1 102 ? -6.185 8.541 -0.379 1.00 95.44 102 LEU A C 1
ATOM 832 O O . LEU A 1 102 ? -5.680 8.597 -1.504 1.00 95.44 102 LEU A O 1
ATOM 836 N N . LEU A 1 103 ? -7.056 9.443 0.075 1.00 93.69 103 LEU A N 1
ATOM 837 C CA . LEU A 1 103 ? -7.509 10.596 -0.695 1.00 93.69 103 LEU A CA 1
ATOM 838 C C . LEU A 1 103 ? -6.455 11.707 -0.736 1.00 93.69 103 LEU A C 1
ATOM 840 O O . LEU A 1 103 ? -6.188 12.237 -1.811 1.00 93.69 103 LEU A O 1
ATOM 844 N N . SER A 1 104 ? -5.830 12.043 0.396 1.00 93.38 104 SER A N 1
ATOM 845 C CA . SER A 1 104 ? -4.857 13.140 0.484 1.00 93.38 104 SER A CA 1
ATOM 846 C C . SER A 1 104 ? -3.623 12.895 -0.378 1.00 93.38 104 SER A C 1
ATOM 848 O O . SER A 1 104 ? -3.099 13.816 -0.996 1.00 93.38 104 SER A O 1
ATOM 850 N N . GLU A 1 105 ? -3.180 11.643 -0.444 1.00 91.56 105 GLU A N 1
ATOM 851 C CA . GLU A 1 105 ? -1.997 11.232 -1.200 1.00 91.56 105 GLU A CA 1
ATOM 852 C C . GLU A 1 105 ? -2.327 10.829 -2.652 1.00 91.56 105 GLU A C 1
ATOM 854 O O . GLU A 1 105 ? -1.432 10.472 -3.415 1.00 91.56 105 GLU A O 1
ATOM 859 N N . ASN A 1 106 ? -3.604 10.869 -3.061 1.00 92.50 106 ASN A N 1
ATOM 860 C CA . ASN A 1 106 ? -4.065 10.472 -4.399 1.00 92.50 106 ASN A CA 1
ATOM 861 C C . ASN A 1 106 ? -3.555 9.085 -4.832 1.00 92.50 106 ASN A C 1
ATOM 863 O O . ASN A 1 106 ? -3.078 8.883 -5.954 1.00 92.50 106 ASN A O 1
ATOM 867 N N . LEU A 1 107 ? -3.668 8.092 -3.943 1.00 93.94 107 LEU A N 1
ATOM 868 C CA . LEU A 1 107 ? -3.052 6.774 -4.165 1.00 93.94 107 LEU A CA 1
ATOM 869 C C . LEU A 1 107 ? -3.583 6.089 -5.424 1.00 93.94 107 LEU A C 1
ATOM 871 O O . LEU A 1 107 ? -2.845 5.398 -6.126 1.00 93.94 107 LEU A O 1
ATOM 875 N N . LEU A 1 108 ? -4.863 6.312 -5.728 1.00 93.88 108 LEU A N 1
ATOM 876 C CA . LEU A 1 108 ? -5.518 5.765 -6.912 1.00 93.88 108 LEU A CA 1
ATOM 877 C C . LEU A 1 108 ? -4.936 6.326 -8.211 1.00 93.88 108 LEU A C 1
ATOM 879 O O . LEU A 1 108 ? -4.793 5.567 -9.164 1.00 93.88 108 LEU A O 1
ATOM 883 N N . ASP A 1 109 ? 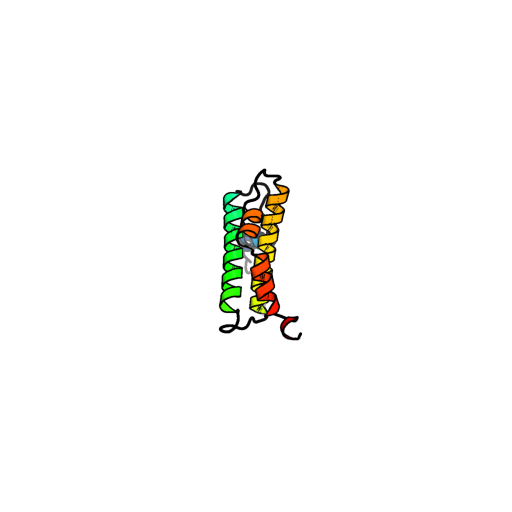-4.558 7.605 -8.245 1.00 94.19 109 ASP A N 1
ATOM 884 C CA . ASP A 1 109 ? -3.924 8.217 -9.417 1.00 94.19 109 ASP A CA 1
ATOM 885 C C . ASP A 1 109 ? -2.527 7.627 -9.656 1.00 94.19 109 ASP A C 1
ATOM 887 O O . ASP A 1 109 ? -2.170 7.241 -10.773 1.00 94.19 109 ASP A O 1
ATOM 891 N N . THR A 1 110 ? -1.773 7.438 -8.570 1.00 93.19 110 THR A N 1
ATOM 892 C CA . THR A 1 110 ? -0.457 6.788 -8.616 1.00 93.19 110 THR A CA 1
ATOM 893 C C . THR A 1 110 ? -0.559 5.352 -9.133 1.00 93.19 110 THR A C 1
ATOM 895 O O . THR A 1 110 ? 0.195 4.951 -10.025 1.00 93.19 110 THR A O 1
ATOM 898 N N . LEU A 1 111 ? -1.518 4.581 -8.612 1.00 93.12 111 LEU A N 1
ATOM 899 C CA . LEU A 1 111 ? -1.777 3.210 -9.049 1.00 93.12 111 LEU A CA 1
ATOM 900 C C . LEU A 1 111 ? -2.238 3.147 -10.500 1.00 93.12 111 LEU A C 1
ATOM 902 O O . LEU A 1 111 ? -1.757 2.300 -11.249 1.00 93.12 111 LEU A O 1
ATOM 906 N N . PHE A 1 112 ? -3.144 4.038 -10.899 1.00 91.81 112 PHE A N 1
ATOM 907 C CA . PHE A 1 112 ? -3.646 4.108 -12.264 1.00 91.81 112 PHE A CA 1
ATOM 908 C C . PHE A 1 112 ? -2.507 4.395 -13.244 1.00 91.81 112 PHE A C 1
ATOM 910 O O . PHE A 1 112 ? -2.292 3.622 -14.179 1.00 91.81 112 PHE A O 1
ATOM 917 N N . THR A 1 113 ? -1.713 5.430 -12.972 1.00 91.50 113 THR A N 1
ATOM 918 C CA . THR A 1 113 ? -0.555 5.803 -13.790 1.00 91.50 113 THR A CA 1
ATOM 919 C C . THR A 1 113 ? 0.437 4.652 -13.923 1.00 91.50 113 THR A C 1
ATOM 921 O O . THR A 1 113 ? 0.914 4.368 -15.018 1.00 91.50 113 THR A O 1
ATOM 924 N N . TRP A 1 114 ? 0.747 3.955 -12.828 1.00 91.69 114 TRP A N 1
ATOM 925 C CA . TRP A 1 114 ? 1.629 2.790 -12.893 1.00 91.69 114 TRP A CA 1
ATOM 926 C C . TRP A 1 114 ? 0.994 1.636 -13.677 1.00 91.69 114 TRP A C 1
ATOM 928 O O . TRP A 1 114 ? 1.667 1.004 -14.490 1.00 91.69 114 TRP A O 1
ATOM 938 N N . SER A 1 115 ? -0.311 1.403 -13.506 1.00 89.25 115 SER A N 1
ATOM 939 C CA . SER A 1 115 ? -1.027 0.308 -14.164 1.00 89.25 115 SER A CA 1
ATOM 940 C C . SER A 1 115 ? -0.989 0.394 -15.691 1.00 89.25 115 SER A C 1
ATOM 942 O O . SER A 1 115 ? -0.854 -0.643 -16.340 1.00 89.25 115 SER A O 1
ATOM 944 N N . MET A 1 116 ? -0.993 1.612 -16.250 1.00 88.31 116 MET A N 1
ATOM 945 C CA . MET A 1 116 ? -0.850 1.876 -17.690 1.00 88.31 116 MET A CA 1
ATOM 946 C C . MET A 1 116 ? 0.469 1.353 -18.277 1.00 88.31 116 MET A C 1
ATOM 948 O O . MET A 1 116 ? 0.567 1.128 -19.479 1.00 88.31 116 MET A O 1
ATOM 952 N N . HIS A 1 117 ? 1.480 1.128 -17.438 1.00 82.44 117 HIS A N 1
ATOM 953 C CA . HIS A 1 117 ? 2.794 0.619 -17.831 1.00 82.44 117 HIS A CA 1
ATOM 954 C C . HIS A 1 117 ? 3.041 -0.814 -17.342 1.00 82.44 117 HIS A C 1
ATOM 956 O O . HIS A 1 117 ? 4.180 -1.275 -17.340 1.00 82.44 117 HIS A O 1
ATOM 962 N N . THR A 1 118 ? 1.997 -1.522 -16.899 1.00 82.81 118 THR A N 1
ATOM 963 C CA . THR A 1 118 ? 2.101 -2.876 -16.336 1.00 82.81 118 THR A CA 1
ATOM 964 C C . THR A 1 118 ? 1.121 -3.843 -17.004 1.00 82.81 118 THR A C 1
ATOM 966 O O . THR A 1 118 ? 0.040 -3.467 -17.463 1.00 82.81 118 THR A O 1
ATOM 969 N N . GLY A 1 119 ? 1.460 -5.135 -17.006 1.00 68.06 119 GLY A N 1
ATOM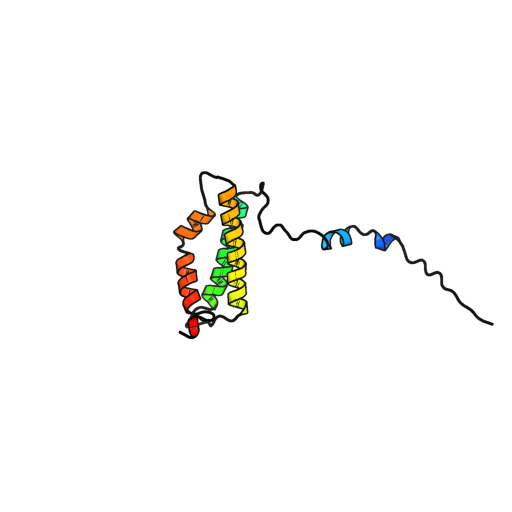 970 C CA . GLY A 1 119 ? 0.518 -6.200 -17.359 1.00 68.06 119 GLY A CA 1
ATOM 971 C C . GLY A 1 119 ? 0.007 -6.138 -18.805 1.00 68.06 119 GLY A C 1
ATOM 972 O O . GLY A 1 119 ? 0.775 -5.941 -19.741 1.00 68.06 119 GLY A O 1
ATOM 973 N N . ARG A 1 120 ? -1.305 -6.355 -18.995 1.00 60.12 120 ARG A N 1
ATOM 974 C CA . ARG A 1 120 ? -1.948 -6.432 -20.326 1.00 60.12 120 ARG A CA 1
ATOM 975 C C . ARG A 1 120 ? -2.068 -5.081 -21.041 1.00 60.12 120 ARG A C 1
ATOM 977 O O . ARG A 1 120 ? -2.350 -5.068 -22.232 1.00 60.12 120 ARG A O 1
ATOM 984 N N . TYR A 1 121 ? -1.869 -3.970 -20.335 1.00 56.62 121 TYR A N 1
ATOM 985 C CA . TYR A 1 121 ? -2.046 -2.621 -20.883 1.00 56.62 121 TYR A CA 1
ATOM 986 C C . TYR A 1 121 ? -0.826 -2.115 -21.660 1.00 56.62 121 TYR A C 1
ATOM 988 O O . TYR A 1 121 ? -0.930 -1.127 -22.369 1.00 56.62 121 TYR A O 1
ATOM 996 N N . LEU A 1 122 ? 0.297 -2.839 -21.608 1.00 55.59 122 LEU A N 1
ATOM 997 C CA . LEU A 1 122 ? 1.460 -2.624 -22.478 1.00 55.59 122 LEU A CA 1
ATOM 998 C C . LEU A 1 122 ? 1.224 -3.041 -23.945 1.00 55.59 122 LEU A C 1
ATOM 1000 O O . LEU A 1 122 ? 2.082 -2.785 -24.783 1.00 55.59 122 LEU A O 1
ATOM 1004 N N . GLN A 1 123 ? 0.114 -3.729 -24.249 1.00 48.97 123 GLN A N 1
ATOM 1005 C CA . GLN A 1 123 ? -0.210 -4.239 -25.592 1.00 48.97 123 GLN A CA 1
ATOM 1006 C C . GLN A 1 123 ? -1.310 -3.445 -26.324 1.00 48.97 123 GLN A C 1
ATOM 1008 O O . GLN A 1 123 ? -1.762 -3.895 -27.378 1.00 48.97 123 GLN A O 1
ATOM 1013 N N . LEU A 1 124 ? -1.756 -2.308 -25.778 1.00 44.47 124 LEU A N 1
ATOM 1014 C CA . LEU A 1 124 ? -2.656 -1.355 -26.447 1.00 44.47 124 LEU A CA 1
ATOM 1015 C C . LEU A 1 124 ? -1.858 -0.154 -26.958 1.00 44.47 124 LEU A C 1
ATOM 1017 O O . LEU A 1 124 ? -2.224 0.349 -28.042 1.00 44.47 124 LEU A O 1
#

Sequence (124 aa):
MSSQSDDRGTMSWLRNSPLRASFGKLRPSSYPPKDSDPSACYDSFRKHWQQAMEIIARTKPPVGYPIQDDVWGVVNHLKHMVTFLVWEHNKQQSHFPCLEHLLSENLLDTLFTWSMHTGRYLQL

Secondary structure (DSSP, 8-state):
-----------GGGTT-GGGGGGSS----SSPPTT--HHHHHHHHHHHHHHHHHHHHHHSTTT----HHHHHHHHHHHHHHHHHHHHHHHTT-S--HHHHHHHHTTHHHHHHHHHTTSGGGGG-

pLDDT: mean 78.85, std 19.48, range [39.06, 98.0]

Foldseek 3Di:
DDDDDDPPPPPPVVVPDPVVVVVPDDPPPLADPLPDDLVVLLVLLVVLLVQLVVLLVCQDPPRHPDDPVSVVSNVVSVVSLVRSQVSQVVNPDPDRSSVCVCVVVVSVVSVVVSVCRDDPNVVD

Organism: Timema californicum (NCBI:txid61474)

Radius of gyration: 24.2 Å; chains: 1; bounding box: 36×84×51 Å